Protein 6N0S (pdb70)

Foldseek 3Di:
DFPAALDAALEKEFEAAFAALDCLCPQFKDKDDVLAPNPVVRVVVNCVVPQKHKYWYAYDCNHDVPRHQWTWWIWMFGCVQVVDWDKDAPVVVLVVSLVSCVVSPDDPVSSVRRVVRVCVPPVGDRPDMMTMTGIDDIDTDPDIGHCVQCVVPDPVVVCPSHGMHHDHPVSVVSRVVPD

Organism: Staphylothermus marinus (strain ATCC 43588 / DSM 3639 / JCM 9404 / F1) (NCBI:txid399550)

Nearest PDB structures (foldseek):
  6n0s-assembly1_A  TM=1.006E+00  e=6.227E-39  Staphylothermus marinus F1
  6sjc-assembly1_A  TM=4.167E-01  e=1.603E+00  Thermus thermophilus
  8oi3-assembly2_B  TM=3.999E-01  e=1.102E+00  Bradyrhizobium
  8rqi-assembly1_A  TM=2.219E-01  e=7.578E-01  Bradyrhizobium
  4wsn-assembly2_N  TM=2.896E-01  e=4.929E+00  Homo sapiens

Structure (mmCIF, N/CA/C/O backbone):
data_6N0S
#
_entry.id   6N0S
#
_cell.length_a   62.406
_cell.length_b   62.406
_cell.length_c   118.633
_cell.angle_alpha   90.00
_cell.angle_beta   90.00
_cell.angle_gamma   90.00
#
_symmetry.space_group_name_H-M   'P 43 21 2'
#
loop_
_entity.id
_entity.type
_entity.pdbx_description
1 polymer 'ATPase associated with various cellular activities, AAA_5'
2 non-polymer 'SULFATE ION'
3 water water
#
loop_
_atom_site.group_PDB
_atom_site.id
_atom_site.type_symbol
_atom_site.label_atom_id
_atom_site.label_alt_id
_atom_site.label_comp_id
_atom_site.label_asym_id
_atom_site.label_entity_id
_atom_site.label_seq_id
_atom_site.pdbx_PDB_ins_code
_atom_site.Cartn_x
_atom_site.Cartn_y
_atom_site.Cartn_z
_atom_site.occupancy
_atom_site.B_iso_or_equiv
_atom_site.auth_seq_id
_atom_site.auth_comp_id
_atom_site.auth_asym_id
_atom_site.auth_atom_id
_atom_site.pdbx_PDB_model_num
ATOM 1 N N . GLY A 1 1 ? 30.246 54.138 21.812 1.00 76.02 1 GLY A N 1
ATOM 2 C CA . GLY A 1 1 ? 29.753 53.605 23.123 1.00 74.10 1 GLY A CA 1
ATOM 3 C C . GLY A 1 1 ? 30.640 52.493 23.668 1.00 72.78 1 GLY A C 1
ATOM 4 O O . GLY A 1 1 ? 31.870 52.536 23.493 1.00 63.52 1 GLY A O 1
ATOM 5 N N . PRO A 1 2 ? 30.031 51.482 24.340 1.00 74.00 2 PRO A N 1
ATOM 6 C CA . PRO A 1 2 ? 30.837 50.357 24.828 1.00 70.29 2 PRO A CA 1
ATOM 7 C C . PRO A 1 2 ? 31.098 49.409 23.662 1.00 67.51 2 PRO A C 1
ATOM 8 O O . PRO A 1 2 ? 30.963 49.807 22.498 1.00 76.64 2 PRO A O 1
ATOM 20 N N . ASN A 1 4 ? 31.364 45.371 24.262 1.00 51.80 4 ASN A N 1
ATOM 21 C CA . ASN A 1 4 ? 30.698 44.161 24.675 1.00 49.00 4 ASN A CA 1
ATOM 22 C C . ASN A 1 4 ? 29.338 44.533 25.219 1.00 40.82 4 ASN A C 1
ATOM 23 O O . ASN A 1 4 ? 28.976 45.709 25.318 1.00 42.26 4 ASN A O 1
ATOM 28 N N . LYS A 1 5 ? 28.583 43.530 25.604 1.00 34.72 5 LYS A N 1
ATOM 29 C CA . LYS A 1 5 ? 27.204 43.783 25.911 1.00 38.74 5 LYS A CA 1
ATOM 30 C C . LYS A 1 5 ? 27.090 44.357 27.314 1.00 35.84 5 LYS A C 1
ATOM 31 O O . LYS A 1 5 ? 27.891 44.047 28.212 1.00 32.35 5 LYS A O 1
ATOM 37 N N . ILE A 1 6 ? 26.132 45.268 27.459 1.00 30.71 6 ILE A N 1
ATOM 38 C CA . ILE A 1 6 ? 25.750 45.840 28.740 1.00 32.51 6 ILE A CA 1
ATOM 39 C C . ILE A 1 6 ? 24.282 45.537 28.958 1.00 32.59 6 ILE A C 1
ATOM 40 O O . ILE A 1 6 ? 23.488 45.562 28.010 1.00 37.40 6 ILE A O 1
ATOM 45 N N . LEU A 1 7 ? 23.928 45.231 30.196 1.00 33.18 7 LEU A N 1
ATOM 46 C CA . LEU A 1 7 ? 22.535 44.986 30.518 1.00 34.26 7 LEU A CA 1
ATOM 47 C C . LEU A 1 7 ? 21.713 46.247 30.299 1.00 34.35 7 LEU A C 1
ATOM 48 O O . LEU A 1 7 ? 20.580 46.186 29.809 1.00 34.67 7 LEU A O 1
ATOM 53 N N . GLY A 1 8 ? 22.276 47.398 30.632 1.00 37.32 8 GLY A N 1
ATOM 54 C CA . GLY A 1 8 ? 21.590 48.648 30.376 1.00 33.62 8 GLY A CA 1
ATOM 55 C C . GLY A 1 8 ? 22.541 49.800 30.595 1.00 34.50 8 GLY A C 1
ATOM 56 O O . GLY A 1 8 ? 23.734 49.617 30.872 1.00 31.27 8 GLY A O 1
ATOM 57 N N . PHE A 1 9 ? 21.967 50.989 30.482 1.00 31.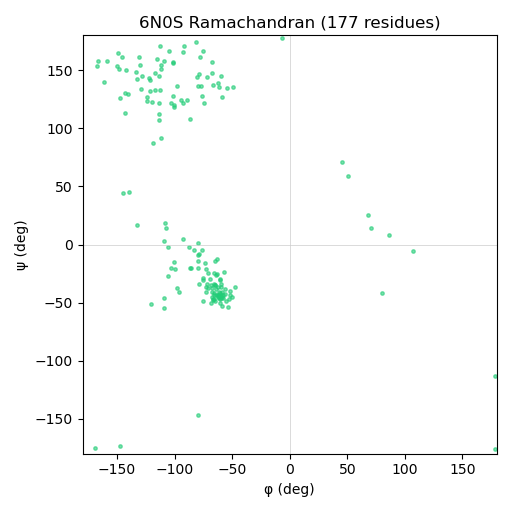31 9 PHE A N 1
ATOM 58 C CA . PHE A 1 9 ? 22.684 52.264 30.523 1.00 33.96 9 PHE A CA 1
ATOM 59 C C . PHE A 1 9 ? 21.761 53.222 31.271 1.00 37.52 9 PHE A C 1
ATOM 60 O O . PHE A 1 9 ? 20.650 53.480 30.811 1.00 35.12 9 PHE A O 1
ATOM 68 N N . SER A 1 10 ? 22.146 53.663 32.472 1.00 36.89 10 SER A N 1
ATOM 69 C CA . SER A 1 10 ? 21.194 54.425 33.270 1.00 33.19 10 SER A CA 1
ATOM 70 C C . SER A 1 10 ? 21.897 55.095 34.433 1.00 37.25 10 SER A C 1
ATOM 71 O O . SER A 1 10 ? 22.924 54.617 34.933 1.00 35.13 10 SER A O 1
ATOM 74 N N . LYS A 1 11 ? 21.304 56.198 34.880 1.00 36.98 11 LYS A N 1
ATOM 75 C CA . LYS A 1 11 ? 21.762 56.835 36.097 1.00 35.51 11 LYS A CA 1
ATOM 76 C C . LYS A 1 11 ? 21.219 56.126 37.333 1.00 31.88 11 LYS A C 1
ATOM 77 O O . LYS A 1 11 ? 21.711 56.375 38.428 1.00 38.18 11 LYS A O 1
ATOM 83 N N . TYR A 1 12 ? 20.221 55.257 37.175 1.00 30.92 12 TYR A N 1
ATOM 84 C CA . TYR A 1 12 ? 19.495 54.646 38.278 1.00 28.76 12 TYR A CA 1
ATOM 85 C C . TYR A 1 12 ? 19.580 53.140 38.126 1.00 36.42 12 TYR A C 1
ATOM 86 O O . TYR A 1 12 ? 19.217 52.613 37.069 1.00 30.55 12 TYR A O 1
ATOM 95 N N . TRP A 1 13 ? 20.101 52.459 39.171 1.00 32.76 13 TRP A N 1
ATOM 96 C CA . TRP A 1 13 ? 20.252 51.005 39.195 1.00 35.51 13 TRP A CA 1
ATOM 97 C C . TRP A 1 13 ? 19.673 50.476 40.493 1.00 31.85 13 TRP A C 1
ATOM 98 O O . TRP A 1 13 ? 19.578 51.206 41.494 1.00 33.80 13 TRP A O 1
ATOM 109 N N . VAL A 1 14 ? 19.255 49.206 40.460 1.00 30.14 14 VAL A N 1
ATOM 110 C CA . VAL A 1 14 ? 18.787 48.471 41.643 1.00 27.25 14 VAL A CA 1
ATOM 111 C C . VAL A 1 14 ? 19.773 47.359 41.965 1.00 29.64 14 VAL A C 1
ATOM 112 O O . VAL A 1 14 ? 20.194 46.620 41.079 1.00 32.53 14 VAL A O 1
ATOM 116 N N . GLU A 1 15 ? 20.138 47.250 43.222 1.00 30.72 15 GLU A N 1
ATOM 117 C CA . GLU A 1 15 ? 20.901 46.118 43.732 1.00 31.54 15 GLU A CA 1
ATOM 118 C C . GLU A 1 15 ? 19.910 45.103 44.296 1.00 29.75 15 GLU A C 1
ATOM 119 O O . GLU A 1 15 ? 19.128 45.429 45.204 1.00 32.15 15 GLU A O 1
ATOM 125 N N . ILE A 1 16 ? 19.977 43.869 43.797 1.00 31.16 16 ILE A N 1
ATOM 126 C CA . ILE A 1 16 ? 19.089 42.788 44.205 1.00 29.87 16 ILE A CA 1
ATOM 127 C C . ILE A 1 16 ? 19.813 41.868 45.202 1.00 29.93 16 ILE A C 1
ATOM 128 O O . ILE A 1 16 ? 20.869 41.307 44.892 1.00 31.39 16 ILE A O 1
ATOM 133 N N . ASN A 1 17 ? 19.263 41.746 46.403 1.00 34.05 17 ASN A N 1
ATOM 134 C CA . ASN A 1 17 ? 19.786 40.902 47.489 1.00 32.41 17 ASN A CA 1
ATOM 135 C C . ASN A 1 17 ? 18.779 39.761 47.679 1.00 31.63 17 ASN A C 1
ATOM 136 O O . ASN A 1 17 ? 17.776 39.905 48.377 1.00 36.44 17 ASN A O 1
ATOM 141 N N . ASN A 1 18 ? 19.010 38.656 46.973 1.00 39.93 18 ASN A N 1
ATOM 142 C CA . ASN A 1 18 ? 18.053 37.562 46.861 1.00 44.49 18 ASN A CA 1
ATOM 143 C C . ASN A 1 18 ? 18.409 36.327 47.675 1.00 43.53 18 ASN A C 1
ATOM 144 O O . ASN A 1 18 ? 17.674 35.341 47.622 1.00 43.60 18 ASN A O 1
ATOM 149 N N . TRP A 1 19 ? 19.533 36.319 48.366 1.00 41.61 19 TRP A N 1
ATOM 150 C CA . TRP A 1 19 ? 20.027 35.122 49.022 1.00 43.45 19 TRP A CA 1
ATOM 151 C C . TRP A 1 19 ? 19.883 35.286 50.525 1.00 40.92 19 TRP A C 1
ATOM 152 O O . TRP A 1 19 ? 19.793 36.405 51.037 1.00 41.42 19 TRP A O 1
ATOM 163 N N . ILE A 1 20 ? 19.845 34.157 51.245 1.00 41.13 20 ILE A N 1
ATOM 164 C CA . ILE A 1 20 ? 19.728 34.234 52.703 1.00 40.30 20 ILE A CA 1
ATOM 165 C C . ILE A 1 20 ? 20.947 34.963 53.231 1.00 43.27 20 ILE A C 1
ATOM 166 O O . ILE A 1 20 ? 22.074 34.708 52.795 1.00 48.80 20 ILE A O 1
ATOM 171 N N . LEU A 1 21 ? 20.728 35.886 54.151 1.00 42.44 21 LEU A N 1
ATOM 172 C CA . LEU A 1 21 ? 21.794 36.692 54.715 1.00 45.10 21 LEU A CA 1
ATOM 173 C C . LEU A 1 21 ? 21.654 36.725 56.226 1.00 41.47 21 LEU A C 1
ATOM 174 O O . LEU A 1 21 ? 20.543 36.667 56.738 1.00 38.21 21 LEU A O 1
ATOM 179 N N . PRO A 1 22 ? 22.763 36.824 56.962 1.00 41.99 22 PRO A N 1
ATOM 180 C CA . PRO A 1 22 ? 22.672 36.941 58.427 1.00 43.03 22 PRO A CA 1
ATOM 181 C C . PRO A 1 22 ? 22.324 38.338 58.900 1.00 44.02 22 PRO A C 1
ATOM 182 O O . PRO A 1 22 ? 22.076 38.530 60.094 1.00 44.27 22 PRO A O 1
ATOM 186 N N . THR A 1 23 ? 22.304 39.323 58.012 1.00 39.97 23 THR A N 1
ATOM 187 C CA . THR A 1 23 ? 22.074 40.710 58.391 1.00 38.51 23 THR A CA 1
ATOM 188 C C . THR A 1 23 ? 21.783 41.494 57.122 1.00 33.55 23 THR A C 1
ATOM 189 O O . THR A 1 23 ? 22.170 41.068 56.043 1.00 36.19 23 THR A O 1
ATOM 193 N N . LEU A 1 24 ? 21.108 42.637 57.272 1.00 35.37 24 LEU A N 1
ATOM 194 C CA . LEU A 1 24 ? 20.977 43.635 56.210 1.00 39.85 24 LEU A CA 1
ATOM 195 C C . LEU A 1 24 ? 21.780 44.892 56.494 1.00 44.59 24 LEU A C 1
ATOM 196 O O . LEU A 1 24 ? 21.711 45.851 55.715 1.00 38.00 24 LEU A O 1
ATOM 201 N N . ASP A 1 25 ? 22.535 44.912 57.597 1.00 36.99 25 ASP A N 1
ATOM 202 C CA . ASP A 1 25 ? 23.237 46.112 58.038 1.00 41.14 25 ASP A CA 1
ATOM 203 C C . ASP A 1 25 ? 24.334 46.530 57.063 1.00 40.79 25 ASP A C 1
ATOM 204 O O . ASP A 1 25 ? 24.717 47.704 57.030 1.00 42.28 25 ASP A O 1
ATOM 209 N N . HIS A 1 26 ? 24.863 45.604 56.281 1.00 36.10 26 HIS A N 1
ATOM 210 C CA . HIS A 1 26 ? 25.895 45.955 55.315 1.00 36.98 26 HIS A CA 1
ATOM 211 C C . HIS A 1 26 ? 25.335 46.585 54.039 1.00 34.44 26 HIS A C 1
ATOM 212 O O . HIS A 1 26 ? 26.116 47.037 53.191 1.00 34.87 26 HIS A O 1
ATOM 219 N N . ILE A 1 27 ? 24.027 46.570 53.862 1.00 33.63 27 ILE A N 1
ATOM 220 C CA . ILE A 1 27 ? 23.431 47.000 52.600 1.00 36.38 27 ILE A CA 1
ATOM 221 C C . ILE A 1 27 ? 23.478 48.512 52.545 1.00 39.68 27 ILE A C 1
ATOM 222 O O . ILE A 1 27 ? 23.076 49.188 53.498 1.00 38.76 27 ILE A O 1
ATOM 227 N N . GLY A 1 28 ? 24.019 49.044 51.450 1.00 36.48 28 GLY A N 1
ATOM 228 C CA . GLY A 1 28 ? 24.226 50.463 51.327 1.00 31.18 28 GLY A CA 1
ATOM 229 C C . GLY A 1 28 ? 25.668 50.885 51.441 1.00 34.57 28 GLY A C 1
ATOM 230 O O . GLY A 1 28 ? 25.969 52.056 51.185 1.00 37.81 28 GLY A O 1
ATOM 231 N N . LEU A 1 29 ? 26.577 49.964 51.757 1.00 32.46 29 LEU A N 1
ATOM 232 C CA . LEU A 1 29 ? 27.994 50.264 51.874 1.00 35.46 29 LEU A CA 1
ATOM 233 C C . LEU A 1 29 ? 28.812 49.923 50.641 1.00 37.46 29 LEU A C 1
ATOM 234 O O . LEU A 1 29 ? 29.791 50.624 50.335 1.00 37.58 29 LEU A O 1
ATOM 239 N N . THR A 1 30 ? 28.494 48.826 49.961 1.00 37.50 30 THR A N 1
ATOM 240 C CA . THR A 1 30 ? 29.247 48.449 48.774 1.00 33.47 30 THR A CA 1
ATOM 241 C C . THR A 1 30 ? 28.341 47.720 47.810 1.00 33.92 30 THR A C 1
ATOM 242 O O . THR A 1 30 ? 27.227 47.315 48.147 1.00 33.21 30 THR A O 1
ATOM 246 N N . LEU A 1 31 ? 28.848 47.621 46.582 1.00 32.31 31 LEU A N 1
ATOM 247 C CA . LEU A 1 31 ? 28.401 46.694 45.558 1.00 37.67 31 LEU A CA 1
ATOM 248 C C . LEU A 1 31 ? 29.594 45.846 45.186 1.00 33.52 31 LEU A C 1
ATOM 249 O O . LEU A 1 31 ? 30.669 46.381 44.912 1.00 34.33 31 LEU A O 1
ATOM 254 N N . TRP A 1 32 ? 29.405 44.540 45.141 1.00 30.89 32 TRP A N 1
ATOM 255 C CA . TRP A 1 32 ? 30.530 43.692 44.790 1.00 34.45 32 TRP A CA 1
ATOM 256 C C . TRP A 1 32 ? 29.989 42.365 44.301 1.00 32.42 32 TRP A C 1
ATOM 257 O O . TRP A 1 32 ? 28.858 41.988 44.608 1.00 33.22 32 TRP A O 1
ATOM 268 N N . GLY A 1 33 ? 30.805 41.672 43.531 1.00 33.10 33 GLY A N 1
ATOM 269 C CA . GLY A 1 33 ? 30.381 40.421 42.942 1.00 37.25 33 GLY A CA 1
ATOM 270 C C . GLY A 1 33 ? 31.483 39.860 42.071 1.00 36.17 33 GLY A C 1
ATOM 271 O O . GLY A 1 33 ? 32.501 40.507 41.814 1.00 34.05 33 GLY A O 1
ATOM 280 N N . ILE A 1 35 ? 32.961 38.848 38.637 1.00 34.58 35 ILE A N 1
ATOM 281 C CA . ILE A 1 35 ? 32.802 39.503 37.352 1.00 35.00 35 ILE A CA 1
ATOM 282 C C . ILE A 1 35 ? 32.161 38.547 36.349 1.00 43.99 35 ILE A C 1
ATOM 283 O O . ILE A 1 35 ? 31.126 38.863 35.757 1.00 40.25 35 ILE A O 1
ATOM 288 N N . LYS A 1 36 ? 32.710 37.332 36.207 1.00 41.57 36 LYS A N 1
ATOM 289 C CA . LYS A 1 36 ? 32.202 36.397 35.198 1.00 43.77 36 LYS A CA 1
ATOM 290 C C . LYS A 1 36 ? 30.771 35.954 35.472 1.00 37.71 36 LYS A C 1
ATOM 291 O O . LYS A 1 36 ? 30.112 35.433 34.567 1.00 41.55 36 LYS A O 1
ATOM 297 N N . LYS A 1 37 ? 30.254 36.185 36.668 1.00 39.16 37 LYS A N 1
ATOM 298 C CA . LYS A 1 37 ? 28.846 35.921 36.934 1.00 39.29 37 LYS A CA 1
ATOM 299 C C . LYS A 1 37 ? 27.926 37.090 36.578 1.00 37.83 37 LYS A C 1
ATOM 300 O O . LYS A 1 37 ? 26.717 36.882 36.458 1.00 40.13 37 LYS A O 1
ATOM 306 N N . HIS A 1 38 ? 28.439 38.311 36.466 1.00 34.71 38 HIS A N 1
ATOM 307 C CA . HIS A 1 38 ? 27.575 39.473 36.257 1.00 33.25 38 HIS A CA 1
ATOM 308 C C . HIS A 1 38 ? 28.222 40.411 35.257 1.00 32.51 38 HIS A C 1
ATOM 309 O O . HIS A 1 38 ? 28.309 41.627 35.451 1.00 35.50 38 HIS A O 1
ATOM 316 N N . ALA A 1 39 ? 28.728 39.834 34.166 1.00 38.15 39 ALA A N 1
ATOM 317 C CA . ALA A 1 39 ? 29.635 40.587 33.313 1.00 34.43 39 ALA A CA 1
ATOM 318 C C . ALA A 1 39 ? 28.934 41.774 32.673 1.00 31.98 39 ALA A C 1
ATOM 319 O O . ALA A 1 39 ? 29.463 42.887 32.672 1.00 35.77 39 ALA A O 1
ATOM 321 N N . SER A 1 40 ? 27.762 41.556 32.083 1.00 31.83 40 SER A N 1
ATOM 322 C CA . SER A 1 40 ? 27.089 42.676 31.423 1.00 34.56 40 SER A CA 1
ATOM 323 C C . SER A 1 40 ? 26.577 43.716 32.426 1.00 31.35 40 SER A C 1
ATOM 324 O O . SER A 1 40 ? 26.463 44.906 32.086 1.00 30.27 40 SER A O 1
ATOM 327 N N . GLU A 1 41 ? 26.233 43.285 33.641 1.00 33.97 41 GLU A N 1
ATOM 328 C CA . GLU A 1 41 ? 25.811 44.215 34.701 1.00 34.81 41 GLU A CA 1
ATOM 329 C C . GLU A 1 41 ? 26.969 45.083 35.158 1.00 36.66 41 GLU A C 1
ATOM 330 O O . GLU A 1 41 ? 26.867 46.317 35.204 1.00 35.06 41 GLU A O 1
ATOM 336 N N . TYR A 1 42 ? 2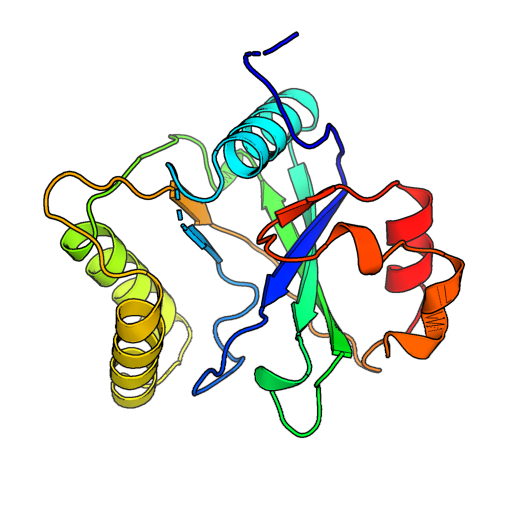8.092 44.454 35.473 1.00 36.64 42 TYR A N 1
ATOM 337 C CA . TYR A 1 42 ? 29.304 45.203 35.758 1.00 32.87 42 TYR A CA 1
ATOM 338 C C . TYR A 1 42 ? 29.665 46.139 34.614 1.00 34.85 42 TYR A C 1
ATOM 339 O O . TYR A 1 42 ? 29.978 47.316 34.832 1.00 35.17 42 TYR A O 1
ATOM 348 N N . ARG A 1 43 ? 29.674 45.628 33.377 1.00 37.54 43 ARG A N 1
ATOM 349 C CA . ARG A 1 43 ? 30.054 46.489 32.267 1.00 34.35 43 ARG A CA 1
ATOM 350 C C . ARG A 1 43 ? 29.074 47.654 32.139 1.00 30.21 43 ARG A C 1
ATOM 351 O O . ARG A 1 43 ? 29.486 48.810 31.980 1.00 33.02 43 ARG A O 1
ATOM 359 N N . GLY A 1 44 ? 27.774 47.379 32.257 1.00 30.11 44 GLY A N 1
ATOM 360 C CA . GLY A 1 44 ? 26.781 48.446 32.178 1.00 30.52 44 GLY A CA 1
ATOM 361 C C . GLY A 1 44 ? 26.916 49.493 33.269 1.00 32.09 44 GLY A C 1
ATOM 362 O O . GLY A 1 44 ? 26.813 50.700 33.014 1.00 34.02 44 GLY A O 1
ATOM 363 N N . ILE A 1 45 ? 27.101 49.063 34.517 1.00 31.84 45 ILE A N 1
ATOM 364 C CA . ILE A 1 45 ? 27.140 50.073 35.561 1.00 30.22 45 ILE A CA 1
ATOM 365 C C . ILE A 1 45 ? 28.446 50.868 35.488 1.00 33.20 45 ILE A C 1
ATOM 366 O O . ILE A 1 45 ? 28.459 52.085 35.715 1.00 35.22 45 ILE A O 1
ATOM 371 N N . ARG A 1 46 ? 29.559 50.213 35.150 1.00 35.59 46 ARG A N 1
ATOM 372 C CA . ARG A 1 46 ? 30.815 50.938 34.968 1.00 36.64 46 ARG A CA 1
ATOM 373 C C . ARG A 1 46 ? 30.684 52.003 33.881 1.00 43.15 46 ARG A C 1
ATOM 374 O O . ARG A 1 46 ? 31.118 53.147 34.059 1.00 41.74 46 ARG A O 1
ATOM 382 N N . TYR A 1 47 ? 30.070 51.651 32.750 1.00 39.48 47 TYR A N 1
ATOM 383 C CA . TYR A 1 47 ? 29.897 52.608 31.664 1.00 40.42 47 TYR A CA 1
ATOM 384 C C . TYR A 1 47 ? 28.908 53.705 32.052 1.00 47.36 47 TYR A C 1
ATOM 385 O O . TYR A 1 47 ? 29.085 54.874 31.671 1.00 42.70 47 TYR A O 1
ATOM 394 N N . SER A 1 48 ? 27.882 53.356 32.832 1.00 39.55 48 SER A N 1
ATOM 395 C CA . SER A 1 48 ? 26.946 54.360 33.317 1.00 37.29 48 SER A CA 1
ATOM 396 C C . SER A 1 48 ? 27.647 55.359 34.230 1.00 42.56 48 SER A C 1
ATOM 397 O O . SER A 1 48 ? 27.387 56.567 34.169 1.00 38.94 48 SER A O 1
ATOM 400 N N . LEU A 1 49 ? 28.497 54.865 35.125 1.00 41.81 49 LEU A N 1
ATOM 401 C CA . LEU A 1 49 ? 29.205 55.757 36.032 1.00 46.60 49 LEU A CA 1
ATOM 402 C C . LEU A 1 49 ? 30.074 56.727 35.256 1.00 52.74 49 LEU A C 1
ATOM 403 O O . LEU A 1 49 ? 30.147 57.917 35.594 1.00 47.84 49 LEU A O 1
ATOM 408 N N . GLU A 1 50 ? 30.750 56.222 34.216 1.00 48.54 50 GLU A N 1
ATOM 409 C CA . GLU A 1 50 ? 31.633 57.052 33.403 1.00 54.29 50 GLU A CA 1
ATOM 410 C C . GLU A 1 50 ? 30.859 58.183 32.746 1.00 49.01 50 GLU A C 1
ATOM 411 O O . GLU A 1 50 ? 31.303 59.334 32.746 1.00 53.04 50 GLU A O 1
ATOM 417 N N . LYS A 1 51 ? 29.686 57.884 32.199 1.00 49.77 51 LYS A N 1
ATOM 418 C CA . LYS A 1 51 ? 28.913 58.919 31.536 1.00 41.67 51 LYS A CA 1
ATOM 419 C C . LYS A 1 51 ? 28.152 59.817 32.518 1.00 54.56 51 LYS A C 1
ATOM 420 O O . LYS A 1 51 ? 28.007 61.010 32.251 1.00 47.09 51 LYS A O 1
ATOM 426 N N . PHE A 1 52 ? 27.672 59.306 33.655 1.00 48.62 52 PHE A N 1
ATOM 427 C CA . PHE A 1 52 ? 26.838 60.134 34.521 1.00 44.80 52 PHE A CA 1
ATOM 428 C C . PHE A 1 52 ? 27.567 60.724 35.723 1.00 45.42 52 PHE A C 1
ATOM 429 O O . PHE A 1 52 ? 27.029 61.636 36.355 1.00 46.81 52 PHE A O 1
ATOM 437 N N . GLY A 1 53 ? 28.752 60.226 36.070 1.00 48.28 53 GLY A N 1
ATOM 438 C CA . GLY A 1 53 ? 29.516 60.765 37.181 1.00 44.83 53 GLY A CA 1
ATOM 439 C C . GLY A 1 53 ? 29.062 60.281 38.547 1.00 44.70 53 GLY A C 1
ATOM 440 O O . GLY A 1 53 ? 29.882 59.974 39.422 1.00 46.34 53 GLY A O 1
ATOM 441 N N . GLU A 1 54 ? 27.750 60.220 38.746 1.00 44.46 54 GLU A N 1
ATOM 442 C CA . GLU A 1 54 ? 27.174 59.765 40.003 1.00 44.97 54 GLU A CA 1
ATOM 443 C C . GLU A 1 54 ? 25.909 58.970 39.700 1.00 45.28 54 GLU A C 1
ATOM 444 O O . GLU A 1 54 ? 25.077 59.408 38.904 1.00 43.94 54 GLU A O 1
ATOM 450 N N . LEU A 1 55 ? 25.775 57.785 40.277 1.00 39.31 55 LEU A N 1
ATOM 451 C CA . LEU A 1 55 ? 24.578 56.977 40.086 1.00 36.73 55 LEU A CA 1
ATOM 452 C C . LEU A 1 55 ? 23.789 56.891 41.385 1.00 39.53 55 LEU A C 1
ATOM 453 O O . LEU A 1 55 ? 24.354 56.975 42.483 1.00 39.69 55 LEU A O 1
ATOM 458 N N . LYS A 1 56 ? 22.473 56.745 41.255 1.00 34.21 56 LYS A N 1
ATOM 459 C CA . LYS A 1 56 ? 21.607 56.481 42.397 1.00 33.57 56 LYS A CA 1
ATOM 460 C C . LYS A 1 56 ? 21.250 54.989 42.448 1.00 35.71 56 LYS A C 1
ATOM 461 O O . LYS A 1 56 ? 20.765 54.424 41.456 1.00 32.04 56 LYS A O 1
ATOM 467 N N . ILE A 1 57 ? 21.472 54.359 43.600 1.00 33.70 57 ILE A N 1
ATOM 468 C CA . ILE A 1 57 ? 21.263 52.927 43.782 1.00 31.29 57 ILE A CA 1
ATOM 469 C C . ILE A 1 57 ? 20.118 52.721 44.752 1.00 32.03 57 ILE A C 1
ATOM 470 O O . ILE A 1 57 ? 20.162 53.193 45.899 1.00 32.42 57 ILE A O 1
ATOM 475 N N . ILE A 1 58 ? 19.098 52.035 44.313 1.00 28.38 58 ILE A N 1
ATOM 476 C CA . ILE A 1 58 ? 18.048 51.568 45.209 1.00 31.51 58 ILE A CA 1
ATOM 477 C C . ILE A 1 58 ? 18.324 50.117 45.578 1.00 31.79 58 ILE A C 1
ATOM 478 O O . ILE A 1 58 ? 18.669 49.297 44.722 1.00 31.46 58 ILE A O 1
ATOM 483 N N . HIS A 1 59 ? 18.159 49.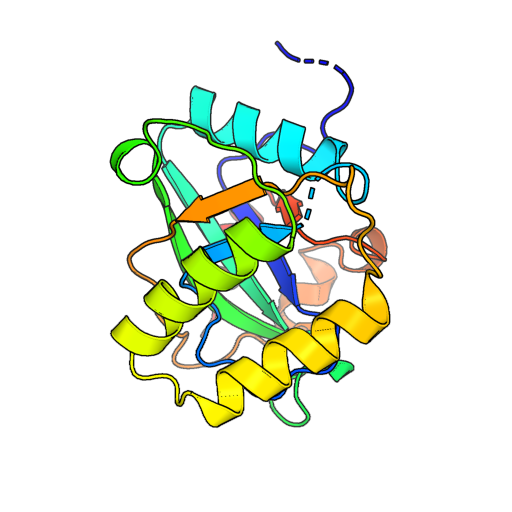793 46.855 1.00 28.09 59 HIS A N 1
ATOM 484 C CA . HIS A 1 59 ? 18.508 48.484 47.408 1.00 30.00 59 HIS A CA 1
ATOM 485 C C . HIS A 1 59 ? 17.240 47.663 47.622 1.00 29.42 59 HIS A C 1
ATOM 486 O O . HIS A 1 59 ? 16.321 48.086 48.341 1.00 35.25 59 HIS A O 1
ATOM 493 N N . TYR A 1 60 ? 17.191 46.506 46.979 1.00 33.53 60 TYR A N 1
ATOM 494 C CA . TYR A 1 60 ? 16.044 45.608 47.011 1.00 29.86 60 TYR A CA 1
ATOM 495 C C . TYR A 1 60 ? 16.421 44.314 47.725 1.00 34.11 60 TYR A C 1
ATOM 496 O O . TYR A 1 60 ? 17.534 43.795 47.559 1.00 31.57 60 TYR A O 1
ATOM 505 N N . ILE A 1 61 ? 15.455 43.761 48.447 1.00 30.85 61 ILE A N 1
ATOM 506 C CA . ILE A 1 61 ? 15.622 42.568 49.249 1.00 37.97 61 ILE A CA 1
ATOM 507 C C . ILE A 1 61 ? 14.648 41.533 48.714 1.00 30.20 61 ILE A C 1
ATOM 508 O O . ILE A 1 61 ? 13.443 41.788 48.676 1.00 37.75 61 ILE A O 1
ATOM 513 N N . GLY A 1 62 ? 15.156 40.372 48.299 1.00 36.73 62 GLY A N 1
ATOM 514 C CA . GLY A 1 62 ? 14.278 39.278 47.906 1.00 44.09 62 GLY A CA 1
ATOM 515 C C . GLY A 1 62 ? 13.633 38.589 49.116 1.00 46.33 62 GLY A C 1
ATOM 516 O O . GLY A 1 62 ? 14.041 38.755 50.261 1.00 44.50 62 GLY A O 1
ATOM 517 N N . SER A 1 63 ? 12.609 37.772 48.845 1.00 49.37 63 SER A N 1
ATOM 518 C CA . SER A 1 63 ? 11.856 37.141 49.933 1.00 51.32 63 SER A CA 1
ATOM 519 C C . SER A 1 63 ? 12.742 36.259 50.808 1.00 54.77 63 SER A C 1
ATOM 520 O O . SER A 1 63 ? 12.553 36.198 52.028 1.00 57.28 63 SER A O 1
ATOM 523 N N . ARG A 1 64 ? 13.718 35.570 50.213 1.00 49.07 64 ARG A N 1
ATOM 524 C CA . ARG A 1 64 ? 14.591 34.730 51.021 1.00 48.90 64 ARG A CA 1
ATOM 525 C C . ARG A 1 64 ? 15.580 35.535 51.849 1.00 49.84 64 ARG A C 1
A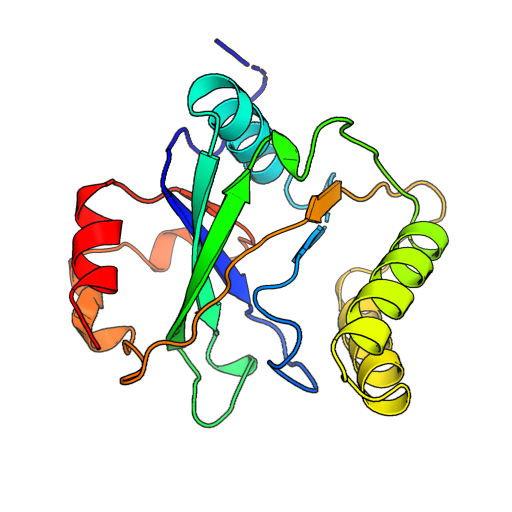TOM 526 O O . ARG A 1 64 ? 16.190 34.977 52.761 1.00 49.71 64 ARG A O 1
ATOM 534 N N . ALA A 1 65 ? 15.789 36.818 51.543 1.00 45.61 65 ALA A N 1
ATOM 535 C CA . ALA A 1 65 ? 16.849 37.556 52.217 1.00 47.25 65 ALA A CA 1
ATOM 536 C C . ALA A 1 65 ? 16.446 38.021 53.610 1.00 53.66 65 ALA A C 1
ATOM 537 O O . ALA A 1 65 ? 17.323 38.318 54.433 1.00 57.49 65 ALA A O 1
ATOM 539 N N . SER A 1 66 ? 15.147 38.085 53.881 1.00 51.59 66 SER A N 1
ATOM 540 C CA . SER A 1 66 ? 14.608 38.570 55.138 1.00 61.62 66 SER A CA 1
ATOM 541 C C . SER A 1 66 ? 13.181 38.069 55.258 1.00 64.16 66 SER A C 1
ATOM 542 O O . SER A 1 66 ? 12.431 38.067 54.279 1.00 66.02 66 SER A O 1
ATOM 545 N N . HIS A 1 67 ? 12.812 37.669 56.470 1.00 77.95 67 HIS A N 1
ATOM 546 C CA . HIS A 1 67 ? 11.452 37.190 56.721 1.00 83.57 67 HIS A CA 1
ATOM 547 C C . HIS A 1 67 ? 10.438 38.328 56.783 1.00 81.38 67 HIS A C 1
ATOM 548 O O . HIS A 1 67 ? 9.273 38.135 56.411 1.00 82.37 67 HIS A O 1
ATOM 555 N N . ASP A 1 68 ? 10.858 39.512 57.232 1.00 77.44 68 ASP A N 1
ATOM 556 C CA . ASP A 1 68 ? 9.953 40.643 57.416 1.00 79.79 68 ASP A CA 1
ATOM 557 C C . ASP A 1 68 ? 10.099 41.717 56.350 1.00 70.65 68 ASP A C 1
ATOM 558 O O . ASP A 1 68 ? 9.139 42.445 56.086 1.00 61.01 68 ASP A O 1
ATOM 563 N N . LEU A 1 69 ? 11.274 41.842 55.742 1.00 61.92 69 LEU A N 1
ATOM 564 C CA . LEU A 1 69 ? 11.495 42.818 54.687 1.00 60.64 69 LEU A CA 1
ATOM 565 C C . LEU A 1 69 ? 11.637 42.164 53.314 1.00 66.11 69 LEU A C 1
ATOM 566 O O . LEU A 1 69 ? 12.128 42.794 52.367 1.00 59.89 69 LEU A O 1
ATOM 571 N N . GLY A 1 70 ? 11.187 40.917 53.177 1.00 64.89 70 GLY A N 1
ATOM 572 C CA . GLY A 1 70 ? 11.231 40.272 51.877 1.00 58.35 70 GLY A CA 1
ATOM 573 C C . GLY A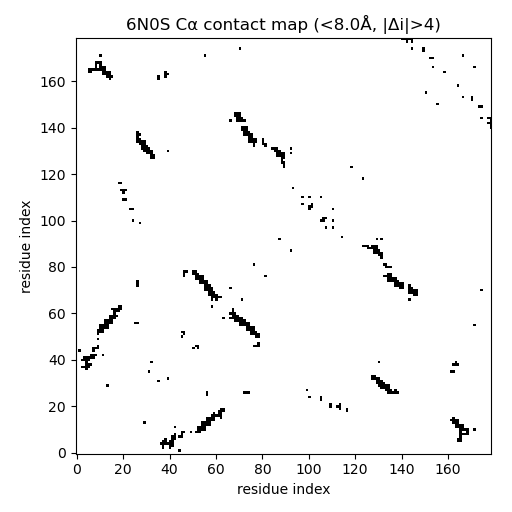 1 70 ? 10.429 41.036 50.835 1.00 46.20 70 GLY A C 1
ATOM 574 O O . GLY A 1 70 ? 9.380 41.611 51.122 1.00 56.88 70 GLY A O 1
ATOM 575 N N . LYS A 1 71 ? 10.925 41.029 49.603 1.00 52.58 71 LYS A N 1
ATOM 576 C CA . LYS A 1 71 ? 10.280 41.715 48.485 1.00 46.01 71 LYS A CA 1
ATOM 577 C C . LYS A 1 71 ? 9.952 43.165 48.837 1.00 34.90 71 LYS A C 1
ATOM 578 O O . LYS A 1 71 ? 8.804 43.602 48.781 1.00 36.72 71 LYS A O 1
ATOM 584 N N . THR A 1 72 ? 10.993 43.923 49.191 1.00 32.84 72 THR A N 1
ATOM 585 C CA . THR A 1 72 ? 10.808 45.341 49.480 1.00 36.32 72 THR A CA 1
ATOM 586 C C . THR A 1 72 ? 12.062 46.097 49.082 1.00 38.54 72 THR A C 1
ATOM 587 O O . THR A 1 72 ? 13.172 45.553 49.078 1.00 33.78 72 THR A O 1
ATOM 591 N N . PHE A 1 73 ? 11.864 47.358 48.722 1.00 35.71 73 PHE A N 1
ATOM 592 C CA . PHE A 1 73 ? 12.963 48.281 48.519 1.00 35.55 73 PHE A CA 1
ATOM 593 C C . PHE A 1 73 ? 13.177 48.988 49.848 1.00 34.36 73 PHE A C 1
ATOM 594 O O . PHE A 1 73 ? 12.254 49.623 50.361 1.00 33.94 73 PHE A O 1
ATOM 602 N N . ILE A 1 74 ? 14.378 48.890 50.402 1.00 31.82 74 ILE A N 1
ATOM 603 C CA . ILE A 1 74 ? 14.588 49.356 51.767 1.00 38.84 74 ILE A CA 1
ATOM 604 C C . ILE A 1 74 ? 15.295 50.708 51.865 1.00 38.01 74 ILE A C 1
ATOM 605 O O . ILE A 1 74 ? 15.209 51.362 52.910 1.00 40.71 74 ILE A O 1
ATOM 610 N N . GLY A 1 75 ? 16.001 51.135 50.831 1.00 36.23 75 GLY A N 1
ATOM 611 C CA . GLY A 1 75 ? 16.707 52.401 50.917 1.00 31.51 75 GLY A CA 1
ATOM 612 C C . GLY A 1 75 ? 17.468 52.665 49.644 1.00 31.74 75 GLY A C 1
ATOM 613 O O . GLY A 1 75 ? 17.397 51.883 48.684 1.00 31.55 75 GLY A O 1
ATOM 614 N N . GLU A 1 76 ? 18.224 53.761 49.651 1.00 32.83 76 GLU A N 1
ATOM 615 C CA . GLU A 1 76 ? 19.009 54.099 48.477 1.00 37.16 76 GLU A CA 1
ATOM 616 C C . GLU A 1 76 ? 20.312 54.757 48.879 1.00 34.29 76 GLU A C 1
ATOM 617 O O . GLU A 1 76 ? 20.475 55.215 50.005 1.00 35.10 76 GLU A O 1
ATOM 623 N N . SER A 1 77 ? 21.257 54.760 47.946 1.00 31.03 77 SER A N 1
ATOM 624 C CA . SER A 1 77 ? 22.583 55.307 48.170 1.00 36.63 77 SER A CA 1
ATOM 625 C C . SER A 1 77 ? 23.097 55.891 46.866 1.00 36.26 77 SER A C 1
ATOM 626 O O . SER A 1 77 ? 22.403 55.888 45.846 1.00 36.75 77 SER A O 1
ATOM 629 N N . VAL A 1 78 ? 24.357 56.311 46.882 1.00 34.58 78 VAL A N 1
ATOM 630 C CA . VAL A 1 78 ? 24.977 57.025 45.774 1.00 41.43 78 VAL A CA 1
ATOM 631 C C . VAL A 1 78 ? 26.293 56.334 45.439 1.00 38.91 78 VAL A C 1
ATOM 632 O O . VAL A 1 78 ? 27.072 55.989 46.334 1.00 39.15 78 VAL A O 1
ATOM 636 N N . LEU A 1 79 ? 26.522 56.108 44.155 1.00 36.56 79 LEU A N 1
ATOM 637 C CA . LEU A 1 79 ? 27.763 55.538 43.646 1.00 37.84 79 LEU A CA 1
ATOM 638 C C . LEU A 1 79 ? 28.464 56.615 42.818 1.00 42.17 79 LEU A C 1
ATOM 639 O O . LEU A 1 79 ? 28.037 56.913 41.698 1.00 41.10 79 LEU A O 1
ATOM 644 N N . SER A 1 80 ? 29.544 57.177 43.356 1.00 43.28 80 SER A N 1
ATOM 645 C CA . SER A 1 80 ? 30.178 58.367 42.797 1.00 45.09 80 SER A CA 1
ATOM 646 C C . SER A 1 80 ? 31.591 58.056 42.337 1.00 43.56 80 SER A C 1
ATOM 647 O O . SER A 1 80 ? 32.280 57.222 42.922 1.00 43.67 80 SER A O 1
ATOM 650 N N . LYS A 1 81 ? 32.019 58.747 41.275 1.00 44.24 81 LYS A N 1
ATOM 651 C CA . LYS A 1 81 ? 33.363 58.549 40.755 1.00 48.95 81 LYS A CA 1
ATOM 652 C C . LYS A 1 81 ? 34.411 58.990 41.760 1.00 49.43 81 LYS A C 1
ATOM 653 O O . LYS A 1 81 ? 35.472 58.362 41.869 1.00 49.52 81 LYS A O 1
ATOM 659 N N . GLU A 1 82 ? 34.110 60.049 42.517 1.00 46.88 82 GLU A N 1
ATOM 660 C CA . GLU A 1 82 ? 35.000 60.525 43.568 1.00 51.69 82 GLU A CA 1
ATOM 661 C C . GLU A 1 82 ? 35.270 59.446 44.618 1.00 57.63 82 GLU A C 1
ATOM 662 O O . GLU A 1 82 ? 36.404 59.300 45.091 1.00 58.48 82 GLU A O 1
ATOM 668 N N . ASN A 1 83 ? 34.252 58.679 45.005 1.00 51.04 83 ASN A N 1
ATOM 669 C CA . ASN A 1 83 ? 34.502 57.565 45.909 1.00 47.72 83 ASN A CA 1
ATOM 670 C C . ASN A 1 83 ? 35.063 56.340 45.192 1.00 45.02 83 ASN A C 1
ATOM 671 O O . ASN A 1 83 ? 35.326 55.317 45.840 1.00 46.88 83 ASN A O 1
ATOM 676 N N . ASN A 1 84 ? 35.281 56.416 43.884 1.00 49.20 84 ASN A N 1
ATOM 677 C CA . ASN A 1 84 ? 35.627 55.240 43.095 1.00 51.81 84 ASN A CA 1
ATOM 678 C C . ASN A 1 84 ? 36.605 55.618 41.989 1.00 53.74 84 ASN A C 1
ATOM 679 O O . ASN A 1 84 ? 36.474 55.172 40.845 1.00 50.25 84 ASN A O 1
ATOM 684 N N . LYS A 1 85 ? 37.613 56.426 42.329 1.00 57.29 85 LYS A N 1
ATOM 685 C CA . LYS A 1 85 ? 38.514 56.971 41.312 1.00 66.17 85 LYS A CA 1
ATOM 686 C C . LYS A 1 85 ? 39.215 55.862 40.538 1.00 65.21 85 LYS A C 1
ATOM 687 O O . LYS A 1 85 ? 39.184 55.844 39.304 1.00 64.09 85 LYS A O 1
ATOM 693 N N . ILE A 1 86 ? 39.861 54.933 41.241 1.00 65.88 86 ILE A N 1
ATOM 694 C CA . ILE A 1 86 ? 40.566 53.823 40.608 1.00 68.29 86 ILE A CA 1
ATOM 695 C C . ILE A 1 86 ? 39.687 52.578 40.682 1.00 72.45 86 ILE A C 1
ATOM 696 O O . ILE A 1 86 ? 39.356 52.100 41.778 1.00 69.49 86 ILE A O 1
ATOM 701 N N . VAL A 1 87 ? 39.304 52.051 39.518 1.00 76.86 87 VAL A N 1
ATOM 702 C CA . VAL A 1 87 ? 38.634 50.756 39.470 1.00 75.15 87 VAL A CA 1
ATOM 703 C C . VAL A 1 87 ? 39.701 49.704 39.721 1.00 69.69 87 VAL A C 1
ATOM 704 O O . VAL A 1 87 ? 40.727 49.668 39.034 1.00 74.24 87 VAL A O 1
ATOM 708 N N . LYS A 1 88 ? 39.496 48.906 40.756 1.00 69.69 88 LYS A N 1
ATOM 709 C CA . LYS A 1 88 ? 40.392 47.822 41.113 1.00 63.82 88 LYS A CA 1
ATOM 710 C C . LYS A 1 88 ? 39.587 46.530 41.122 1.00 56.18 88 LYS A C 1
ATOM 711 O O . LYS A 1 88 ? 38.401 46.531 41.478 1.00 56.00 88 LYS A O 1
ATOM 717 N N . GLU A 1 89 ? 40.220 45.445 40.689 1.00 48.34 89 GLU A N 1
ATOM 718 C CA . GLU A 1 89 ? 39.624 44.120 40.736 1.00 50.57 89 GLU A CA 1
ATOM 719 C C . GLU A 1 89 ? 40.425 43.230 41.689 1.00 53.02 89 GLU A C 1
ATOM 720 O O . GLU A 1 89 ? 41.571 43.534 42.043 1.00 51.34 89 GLU A O 1
ATOM 726 N N . TYR A 1 90 ? 39.793 42.150 42.157 1.00 50.63 90 TYR A N 1
ATOM 727 C CA . TYR A 1 90 ? 40.241 41.461 43.366 1.00 42.36 90 TYR A CA 1
ATOM 728 C C . TYR A 1 90 ? 40.082 39.957 43.240 1.00 41.09 90 TYR A C 1
ATOM 729 O O . TYR A 1 90 ? 39.166 39.462 42.574 1.00 40.92 90 TYR A O 1
ATOM 738 N N . SER A 1 91 ? 40.957 39.225 43.923 1.00 40.96 91 SER A N 1
ATOM 739 C CA . SER A 1 91 ? 40.637 37.831 44.181 1.00 38.98 91 SER A CA 1
ATOM 740 C C . SER A 1 91 ? 39.695 37.742 45.383 1.00 33.68 91 SER A C 1
ATOM 741 O O . SER A 1 91 ? 39.380 38.732 46.027 1.00 38.60 91 SER A O 1
ATOM 744 N N . TRP A 1 92 ? 39.223 36.530 45.653 1.00 38.47 92 TRP A N 1
ATOM 745 C CA . TRP A 1 92 ? 38.283 36.311 46.752 1.00 36.58 92 TRP A CA 1
ATOM 746 C C . TRP A 1 92 ? 38.927 36.587 48.101 1.00 41.02 92 TRP A C 1
ATOM 747 O O . TRP A 1 92 ? 38.332 37.321 48.914 1.00 37.03 92 TRP A O 1
ATOM 758 N N . PRO A 1 93 ? 40.123 36.096 48.402 1.00 44.88 93 PRO A N 1
ATOM 759 C CA . PRO A 1 93 ? 40.708 36.436 49.705 1.00 41.59 93 PRO A CA 1
ATOM 760 C C . PRO A 1 93 ? 40.941 37.923 49.849 1.00 39.83 93 PRO A C 1
ATOM 761 O O . PRO A 1 93 ? 40.716 38.479 50.925 1.00 35.27 93 PRO A O 1
ATOM 765 N N . GLU A 1 94 ? 41.333 38.598 48.771 1.00 37.16 94 GLU A N 1
ATOM 766 C CA . GLU A 1 94 ? 41.607 40.031 48.836 1.00 36.48 94 GLU A CA 1
ATOM 767 C C . GLU A 1 94 ? 40.334 40.820 49.118 1.00 38.70 94 GLU A C 1
ATOM 768 O O . GLU A 1 94 ? 40.327 41.738 49.939 1.00 40.69 94 GLU A O 1
ATOM 774 N N . ILE A 1 95 ? 39.251 40.528 48.391 1.00 43.22 95 ILE A N 1
ATOM 775 C CA . ILE A 1 95 ? 38.070 41.365 48.582 1.00 38.88 95 ILE A CA 1
ATOM 776 C C . ILE A 1 95 ? 37.417 41.071 49.931 1.00 34.03 95 ILE A C 1
ATOM 777 O O . ILE A 1 95 ? 36.862 41.972 50.553 1.00 37.79 95 ILE A O 1
ATOM 782 N N . LYS A 1 96 ? 37.455 39.817 50.393 1.00 38.64 96 LYS A N 1
ATOM 783 C CA . LYS A 1 96 ? 37.019 39.478 51.767 1.00 38.02 96 LYS A CA 1
ATOM 784 C C . LYS A 1 96 ? 37.657 40.375 52.813 1.00 40.62 96 LYS A C 1
ATOM 785 O O . LYS A 1 96 ? 37.018 40.784 53.789 1.00 37.08 96 LYS A O 1
ATOM 791 N N . LYS A 1 97 ? 38.960 40.592 52.676 1.00 43.12 97 LYS A N 1
ATOM 792 C CA . LYS A 1 97 ? 39.692 41.371 53.652 1.00 40.10 97 LYS A CA 1
ATOM 793 C C . LYS A 1 97 ? 39.319 42.843 53.553 1.00 41.52 97 LYS A C 1
ATOM 794 O O . LYS A 1 97 ? 39.197 43.532 54.566 1.00 38.71 97 LYS A O 1
ATOM 800 N N . VAL A 1 98 ? 39.100 43.345 52.341 1.00 42.14 98 VAL A N 1
ATOM 801 C CA . VAL A 1 98 ? 38.673 44.736 52.178 1.00 36.51 98 VAL A CA 1
ATOM 802 C C . VAL A 1 98 ? 37.269 44.937 52.730 1.00 38.46 98 VAL A C 1
ATOM 803 O O . VAL A 1 98 ? 36.980 45.934 53.406 1.00 37.91 98 VAL A O 1
ATOM 807 N N . LEU A 1 99 ? 36.354 44.020 52.403 1.00 35.86 99 LEU A N 1
ATOM 808 C CA . LEU A 1 99 ? 34.981 44.139 52.906 1.00 34.18 99 LEU A CA 1
ATOM 809 C C . LEU A 1 99 ? 34.921 43.990 54.420 1.00 34.89 99 LEU A C 1
ATOM 810 O O . LEU A 1 99 ? 34.156 44.702 55.088 1.00 35.56 99 LEU A O 1
ATOM 815 N N . ARG A 1 100 ? 35.680 43.048 54.983 1.00 39.13 100 ARG A N 1
ATOM 816 C CA . ARG A 1 100 ? 35.648 42.886 56.449 1.00 34.77 100 ARG A CA 1
ATOM 817 C C . ARG A 1 100 ? 36.043 44.184 57.147 1.00 34.29 100 ARG A C 1
ATOM 818 O O . ARG A 1 100 ? 35.413 44.597 58.135 1.00 42.33 100 ARG A O 1
ATOM 826 N N . LYS A 1 101 ? 37.089 44.849 56.650 1.00 42.05 101 LYS A N 1
ATOM 827 C CA . LYS A 1 101 ? 37.472 46.136 57.216 1.00 40.85 101 LYS A CA 1
ATOM 828 C C . LYS A 1 101 ? 36.353 47.153 57.072 1.00 42.33 101 LYS A C 1
ATOM 829 O O . LYS A 1 101 ? 36.016 47.861 58.028 1.00 43.44 101 LYS A O 1
ATOM 835 N N . ILE A 1 102 ? 35.749 47.247 55.889 1.00 47.44 102 ILE A N 1
ATOM 836 C CA . ILE A 1 102 ? 34.672 48.219 55.721 1.00 43.02 102 ILE A CA 1
ATOM 837 C C . ILE A 1 102 ? 33.517 47.905 56.665 1.00 39.72 102 ILE A C 1
ATOM 838 O O . ILE A 1 102 ? 32.939 48.807 57.287 1.00 41.63 102 ILE A O 1
ATOM 843 N N . PHE A 1 103 ? 33.130 46.630 56.768 1.00 37.13 103 PHE A N 1
ATOM 844 C CA . PHE A 1 103 ? 31.974 46.311 57.595 1.00 41.44 103 PHE A CA 1
ATOM 845 C C . PHE A 1 103 ? 32.281 46.562 59.086 1.00 38.56 103 PHE A C 1
ATOM 846 O O . PHE A 1 103 ? 31.437 47.100 59.817 1.00 36.04 103 PHE A O 1
ATOM 854 N N . LEU A 1 104 ? 33.490 46.205 59.552 1.00 43.46 104 LEU A N 1
ATOM 855 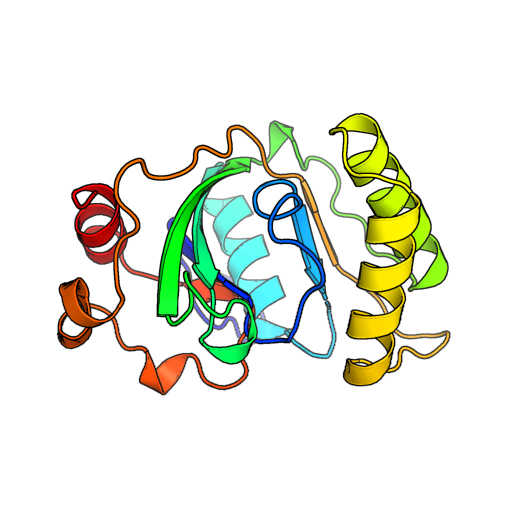C CA . LEU A 1 104 ? 33.854 46.467 60.961 1.00 43.10 104 LEU A CA 1
ATOM 856 C C . LEU A 1 104 ? 33.863 47.959 61.254 1.00 40.89 104 LEU A C 1
ATOM 857 O O . LEU A 1 104 ? 33.312 48.399 62.266 1.00 43.80 104 LEU A O 1
ATOM 862 N N . ASP A 1 105 ? 34.434 48.765 60.354 1.00 45.17 105 ASP A N 1
ATOM 863 C CA . ASP A 1 105 ? 34.431 50.212 60.552 1.00 45.88 105 ASP A CA 1
ATOM 864 C C . ASP A 1 105 ? 33.035 50.814 60.555 1.00 49.28 105 ASP A C 1
ATOM 865 O O . ASP A 1 105 ? 32.891 51.979 60.944 1.00 54.76 105 ASP A O 1
ATOM 870 N N . ASN A 1 106 ? 32.008 50.068 60.141 1.00 46.67 106 ASN A N 1
ATOM 871 C CA . ASN A 1 106 ? 30.633 50.561 60.128 1.00 34.58 106 ASN A CA 1
ATOM 872 C C . ASN A 1 106 ? 29.806 49.925 61.227 1.00 38.22 106 ASN A C 1
ATOM 873 O O . ASN A 1 106 ? 28.575 50.050 61.233 1.00 47.24 106 ASN A O 1
ATOM 878 N N . GLY A 1 107 ? 30.463 49.276 62.185 1.00 44.32 107 GLY A N 1
ATOM 879 C CA . GLY A 1 107 ? 29.803 48.800 63.374 1.00 40.12 107 GLY A CA 1
ATOM 880 C C . GLY A 1 107 ? 29.173 47.442 63.254 1.00 46.27 107 GLY A C 1
ATOM 881 O O . GLY A 1 107 ? 28.435 47.044 64.161 1.00 45.08 107 GLY A O 1
ATOM 882 N N . ILE A 1 108 ? 29.404 46.722 62.153 1.00 42.10 108 ILE A N 1
ATOM 883 C CA . ILE A 1 108 ? 28.903 45.358 62.048 1.00 41.17 108 ILE A CA 1
ATOM 884 C C . ILE A 1 108 ? 29.829 44.433 62.820 1.00 39.55 108 ILE A C 1
ATOM 885 O O . ILE A 1 108 ? 31.056 44.520 62.705 1.00 35.96 108 ILE A O 1
ATOM 890 N N . SER A 1 109 ? 29.248 43.519 63.580 1.00 37.66 109 SER A N 1
ATOM 891 C CA . SER A 1 109 ? 30.054 42.638 64.405 1.00 41.62 109 SER A CA 1
ATOM 892 C C . SER A 1 109 ? 30.894 41.662 63.570 1.00 42.80 109 SER A C 1
ATOM 893 O O . SER A 1 109 ? 30.511 41.222 62.478 1.00 39.50 109 SER A O 1
ATOM 896 N N . SER A 1 110 ? 32.067 41.336 64.109 1.00 40.95 110 SER A N 1
ATOM 897 C CA . SER A 1 110 ? 32.959 40.377 63.478 1.00 39.75 110 SER A CA 1
ATOM 898 C C . SER A 1 110 ? 32.276 39.038 63.244 1.00 39.17 110 SER A C 1
ATOM 899 O O . SER A 1 110 ? 32.465 38.414 62.189 1.00 39.37 110 SER A O 1
ATOM 902 N N . ASP A 1 111 ? 31.510 38.563 64.224 1.00 36.29 111 ASP A N 1
ATOM 903 C CA . ASP A 1 111 ? 30.787 37.299 64.079 1.00 39.70 111 ASP A CA 1
ATOM 904 C C . ASP A 1 111 ? 29.807 37.345 62.903 1.00 38.75 111 ASP A C 1
ATOM 905 O O . ASP A 1 111 ? 29.682 36.381 62.138 1.00 41.99 111 ASP A O 1
ATOM 910 N N . THR A 1 112 ? 29.043 38.429 62.789 1.00 37.68 112 THR A N 1
ATOM 911 C CA . THR A 1 112 ? 28.100 38.549 61.679 1.00 36.17 112 THR A CA 1
ATOM 912 C C . THR A 1 112 ? 28.840 38.496 60.341 1.00 36.82 112 THR A C 1
ATOM 913 O O . THR A 1 112 ? 28.437 37.765 59.436 1.00 37.83 112 THR A O 1
ATOM 917 N N . ILE A 1 113 ? 29.963 39.202 60.235 1.00 35.81 113 ILE A N 1
ATOM 918 C CA . ILE A 1 113 ? 30.776 39.177 59.023 1.00 35.21 113 ILE A CA 1
ATOM 919 C C . ILE A 1 113 ? 31.222 37.746 58.705 1.00 41.55 113 ILE A C 1
ATOM 920 O O . ILE A 1 113 ? 31.140 37.301 57.556 1.00 35.19 113 ILE A O 1
ATOM 925 N N . ASP A 1 114 ? 31.708 37.003 59.710 1.00 35.20 114 ASP A N 1
ATOM 926 C CA . ASP A 1 114 ? 32.051 35.603 59.467 1.00 36.40 114 ASP A CA 1
ATOM 927 C C . ASP A 1 114 ? 30.858 34.871 58.829 1.00 36.42 114 ASP A C 1
ATOM 928 O O . ASP A 1 114 ? 31.006 34.151 57.835 1.00 34.98 114 ASP A O 1
ATOM 933 N N . GLN A 1 115 ? 29.656 35.062 59.383 1.00 36.27 115 GLN A N 1
ATOM 934 C CA . GLN A 1 115 ? 28.477 34.386 58.853 1.00 36.40 115 GLN A CA 1
ATOM 935 C C . GLN A 1 115 ? 28.143 34.849 57.443 1.00 35.38 115 GLN A C 1
ATOM 936 O O . GLN A 1 115 ? 27.642 34.058 56.651 1.00 34.57 115 GLN A O 1
ATOM 942 N N . TYR A 1 116 ? 28.376 36.128 57.134 1.00 34.80 116 TYR A N 1
ATOM 943 C CA . TYR A 1 116 ? 28.087 36.651 55.804 1.00 37.68 116 TYR A CA 1
ATOM 944 C C . TYR A 1 116 ? 28.908 35.915 54.762 1.00 34.00 116 TYR A C 1
ATOM 945 O O . TYR A 1 116 ? 28.367 35.397 53.780 1.00 37.08 116 TYR A O 1
ATOM 954 N N . PHE A 1 117 ? 30.219 35.806 54.987 1.00 35.63 117 PHE A N 1
ATOM 955 C CA . PHE A 1 117 ? 31.091 35.200 53.994 1.00 34.68 117 PHE A CA 1
ATOM 956 C C . PHE A 1 117 ? 30.817 33.713 53.821 1.00 38.66 117 PHE A C 1
ATOM 957 O O . PHE A 1 117 ? 30.860 33.198 52.692 1.00 37.72 117 PHE A O 1
ATOM 965 N N . ILE A 1 118 ? 30.508 33.014 54.912 1.00 38.63 118 ILE A N 1
ATOM 966 C CA . ILE A 1 118 ? 30.163 31.594 54.830 1.00 42.50 118 ILE A CA 1
ATOM 967 C C . ILE A 1 118 ? 28.918 31.409 53.985 1.00 40.59 118 ILE A C 1
ATOM 968 O O . ILE A 1 118 ? 28.822 30.467 53.186 1.00 35.77 118 ILE A O 1
ATOM 973 N N . ALA A 1 119 ? 27.936 32.291 54.159 1.00 39.95 119 ALA A N 1
ATOM 974 C CA . ALA A 1 119 ? 26.712 32.198 53.367 1.00 41.75 119 ALA A CA 1
ATOM 975 C C . ALA A 1 119 ? 26.982 32.476 51.892 1.00 36.66 119 ALA A C 1
ATOM 976 O O . ALA A 1 119 ? 26.532 31.730 51.019 1.00 37.25 119 ALA A O 1
ATOM 978 N N . ILE A 1 120 ? 27.729 33.537 51.596 1.00 40.08 120 ILE A N 1
ATOM 979 C CA . ILE A 1 120 ? 28.063 33.860 50.210 1.00 43.27 120 ILE A CA 1
ATOM 980 C C . ILE A 1 120 ? 28.850 32.722 49.572 1.00 43.37 120 ILE A C 1
ATOM 981 O O . ILE A 1 120 ? 28.577 32.307 48.438 1.00 38.31 120 ILE A O 1
ATOM 986 N N . ARG A 1 121 ? 29.864 32.219 50.281 1.00 43.69 121 ARG A N 1
ATOM 987 C CA . ARG A 1 121 ? 30.790 31.267 49.671 1.00 43.81 121 ARG A CA 1
ATOM 988 C C . ARG A 1 121 ? 30.087 29.966 49.321 1.00 44.14 121 ARG A C 1
ATOM 989 O O . ARG A 1 121 ? 30.421 29.329 48.318 1.00 55.69 121 ARG A O 1
ATOM 997 N N . ARG A 1 122 ? 29.108 29.563 50.128 1.00 41.66 122 ARG A N 1
ATOM 998 C CA . ARG A 1 122 ? 28.234 28.452 49.763 1.00 48.38 122 ARG A CA 1
ATOM 999 C C . ARG A 1 122 ? 27.708 28.590 48.340 1.00 45.97 122 ARG A C 1
ATOM 1000 O O . ARG A 1 122 ? 27.531 27.594 47.629 1.00 46.21 122 ARG A O 1
ATOM 1008 N N . ILE A 1 123 ? 27.422 29.818 47.915 1.00 43.69 123 ILE A N 1
ATOM 1009 C CA . ILE A 1 123 ? 26.651 30.044 46.705 1.00 45.02 123 ILE A CA 1
ATOM 1010 C C . ILE A 1 123 ? 27.536 30.293 45.488 1.00 45.97 123 ILE A C 1
ATOM 1011 O O . ILE A 1 123 ? 27.242 29.796 44.397 1.00 47.55 123 ILE A O 1
ATOM 1016 N N . ILE A 1 124 ? 28.617 31.057 45.623 1.00 43.92 124 ILE A N 1
ATOM 1017 C CA . ILE A 1 124 ? 29.393 31.441 44.446 1.00 44.08 124 ILE A CA 1
ATOM 1018 C C . ILE A 1 124 ? 30.650 30.604 44.216 1.00 48.20 124 ILE A C 1
ATOM 1019 O O . ILE A 1 124 ? 31.143 30.564 43.074 1.00 52.54 124 ILE A O 1
ATOM 1024 N N . ARG A 1 125 ? 31.175 29.943 45.239 1.00 46.88 125 ARG A N 1
ATOM 1025 C CA . ARG A 1 125 ? 32.304 29.016 45.118 1.00 47.11 125 ARG A CA 1
ATOM 1026 C C . ARG A 1 125 ? 33.439 29.570 44.260 1.00 46.14 125 ARG A C 1
ATOM 1027 O O . ARG A 1 125 ? 33.681 29.085 43.154 1.00 47.96 125 ARG A O 1
ATOM 1035 N N . PRO A 1 126 ? 34.178 30.557 44.747 1.00 44.83 126 PRO A N 1
ATOM 1036 C CA . PRO A 1 126 ? 35.269 31.114 43.957 1.00 48.32 126 PRO A CA 1
ATOM 1037 C C . PRO A 1 126 ? 36.392 30.111 43.767 1.00 53.26 126 PRO A C 1
ATOM 1038 O O . PRO A 1 126 ? 36.576 29.180 44.546 1.00 52.22 126 PRO A O 1
ATOM 1042 N N . SER A 1 127 ? 37.155 30.337 42.713 1.00 51.37 127 SER A N 1
ATOM 1043 C CA . SER A 1 127 ? 38.421 29.676 42.486 1.00 57.14 127 SER A CA 1
ATOM 1044 C C . SER A 1 127 ? 39.530 30.711 42.588 1.00 59.47 127 SER A C 1
ATOM 1045 O O . SER A 1 127 ? 39.277 31.920 42.641 1.00 58.73 127 SER A O 1
ATOM 1048 N N . ARG A 1 128 ? 40.770 30.222 42.584 1.00 56.14 128 ARG A N 1
ATOM 1049 C CA . ARG A 1 128 ? 41.918 31.105 42.762 1.00 60.52 128 ARG A CA 1
ATOM 1050 C C . ARG A 1 128 ? 41.995 32.153 41.661 1.00 59.64 128 ARG A C 1
ATOM 1051 O O . ARG A 1 128 ? 42.482 33.265 41.897 1.00 54.35 128 ARG A O 1
ATOM 1059 N N . SER A 1 129 ? 41.523 31.819 40.459 1.00 50.98 129 SER A N 1
ATOM 1060 C CA . SER A 1 129 ? 41.572 32.733 39.332 1.00 56.53 129 SER A CA 1
ATOM 1061 C C . SER A 1 129 ? 40.390 33.699 39.267 1.00 57.98 129 SER A C 1
ATOM 1062 O O . SER A 1 129 ? 40.492 34.735 38.595 1.00 53.70 129 SER A O 1
ATOM 1065 N N . ASP A 1 130 ? 39.277 33.396 39.930 1.00 57.32 130 ASP A N 1
ATOM 1066 C CA . ASP A 1 130 ? 38.088 34.230 39.788 1.00 47.82 130 ASP A CA 1
ATOM 1067 C C . ASP A 1 130 ? 38.376 35.639 40.282 1.00 45.36 130 ASP A C 1
ATOM 1068 O O . ASP A 1 130 ? 39.032 35.831 41.307 1.00 44.40 130 ASP A O 1
ATOM 1073 N N . ARG A 1 131 ? 37.871 36.624 39.549 1.00 39.60 131 ARG A N 1
ATOM 1074 C CA . ARG A 1 131 ? 38.049 38.034 39.845 1.00 38.14 131 ARG A CA 1
ATOM 1075 C C . ARG A 1 131 ? 36.731 38.672 40.257 1.00 39.43 131 ARG A C 1
ATOM 1076 O O 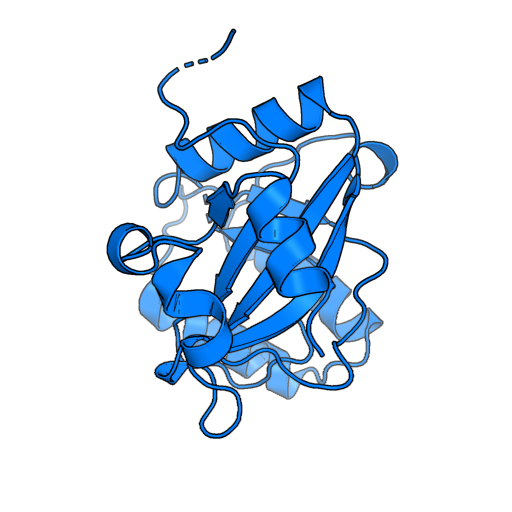. ARG A 1 131 ? 35.654 38.272 39.799 1.00 36.00 131 ARG A O 1
ATOM 1084 N N . PHE A 1 132 ? 36.850 39.742 41.027 1.00 38.14 132 PHE A N 1
ATOM 1085 C CA . PHE A 1 132 ? 35.743 40.379 41.728 1.00 41.80 132 PHE A CA 1
ATOM 1086 C C . PHE A 1 132 ? 35.792 41.881 41.501 1.00 36.44 132 PHE A C 1
ATOM 1087 O O . PHE A 1 132 ? 36.874 42.463 41.438 1.00 36.89 132 PHE A O 1
ATOM 1095 N N . PHE A 1 133 ? 34.623 42.500 41.358 1.00 34.56 133 PHE A N 1
ATOM 1096 C CA . PHE A 1 133 ? 34.506 43.948 41.309 1.00 35.11 133 PHE A CA 1
ATOM 1097 C C . PHE A 1 133 ? 34.021 44.478 42.654 1.00 39.13 133 PHE A C 1
ATOM 1098 O O . PHE A 1 133 ? 33.369 43.764 43.429 1.00 36.41 133 PHE A O 1
ATOM 1106 N N . LEU A 1 134 ? 34.344 45.757 42.912 1.00 38.32 134 LEU A N 1
ATOM 1107 C CA . LEU A 1 134 ? 33.957 46.445 44.133 1.00 39.25 134 LEU A CA 1
ATOM 1108 C C . LEU A 1 134 ? 33.715 47.913 43.843 1.00 38.51 134 LEU A C 1
ATOM 1109 O O . LEU A 1 134 ? 34.597 48.594 43.330 1.00 40.32 134 LEU A O 1
ATOM 1114 N N . PHE A 1 135 ? 32.549 48.397 44.221 1.00 36.26 135 PHE A N 1
ATOM 1115 C CA . PHE A 1 135 ? 32.243 49.816 44.224 1.00 37.86 135 PHE A CA 1
ATOM 1116 C C . PHE A 1 135 ? 31.964 50.249 45.655 1.00 39.75 135 PHE A C 1
ATOM 1117 O O . PHE A 1 135 ? 31.185 49.602 46.372 1.00 42.53 135 PHE A O 1
ATOM 1125 N N . ARG A 1 136 ? 32.570 51.355 46.067 1.00 44.10 136 ARG A N 1
ATOM 1126 C CA . ARG A 1 136 ? 32.255 51.951 47.363 1.00 43.41 136 ARG A CA 1
ATOM 1127 C C . ARG A 1 136 ? 31.100 52.933 47.185 1.00 43.06 136 ARG A C 1
ATOM 1128 O O . ARG A 1 136 ? 31.191 53.844 46.361 1.00 43.29 136 ARG A O 1
ATOM 1136 N N . LEU A 1 137 ? 30.021 52.730 47.946 1.00 31.37 137 LEU A N 1
ATOM 1137 C CA . LEU A 1 137 ? 28.855 53.596 47.994 1.00 36.30 137 LEU A CA 1
ATOM 1138 C C . LEU A 1 137 ? 28.997 54.645 49.099 1.00 40.07 137 LEU A C 1
ATOM 1139 O O . LEU A 1 137 ? 29.844 54.541 49.988 1.00 39.05 137 LEU A O 1
ATOM 1144 N N . ALA A 1 138 ? 28.064 55.597 49.097 1.00 42.87 138 ALA A N 1
ATOM 1145 C CA . ALA A 1 138 ? 28.019 56.672 50.079 1.00 41.96 138 ALA A CA 1
ATOM 1146 C C . ALA A 1 138 ? 26.577 57.076 50.281 1.00 40.32 138 ALA A C 1
ATOM 1147 O O . ALA A 1 138 ? 25.745 56.887 49.391 1.00 38.47 138 ALA A O 1
ATOM 1149 N N . GLU A 1 139 ? 26.290 57.620 51.469 1.00 38.77 139 GLU A N 1
ATOM 1150 C CA . GLU A 1 139 ? 25.033 58.302 51.787 1.00 37.33 139 GLU A CA 1
ATOM 1151 C C . GLU A 1 139 ? 23.846 57.369 51.829 1.00 35.56 139 GLU A C 1
ATOM 1152 O O . GLU A 1 139 ? 22.720 57.807 51.626 1.00 36.64 139 GLU A O 1
ATOM 1158 N N . TYR A 1 140 ? 24.051 56.080 52.090 1.00 41.11 140 TYR A N 1
ATOM 1159 C CA . TYR A 1 140 ? 22.909 55.187 52.252 1.00 39.54 140 TYR A CA 1
ATOM 1160 C C . TYR A 1 140 ? 21.904 55.794 53.219 1.00 44.53 140 TYR A C 1
ATOM 1161 O O . TYR A 1 140 ? 22.270 56.312 54.272 1.00 41.44 140 TYR A O 1
ATOM 1170 N N . ARG A 1 141 ? 20.625 55.733 52.863 1.00 41.22 141 ARG A N 1
ATOM 1171 C CA . ARG A 1 141 ? 19.592 56.139 53.791 1.00 42.87 141 ARG A CA 1
ATOM 1172 C C . ARG A 1 141 ? 18.434 55.173 53.645 1.00 41.41 141 ARG A C 1
ATOM 1173 O O . ARG A 1 141 ? 17.968 54.892 52.538 1.00 35.95 141 ARG A O 1
ATOM 1181 N N . LYS A 1 142 ? 17.991 54.662 54.770 1.00 35.09 142 LYS A N 1
ATOM 1182 C CA . LYS A 1 142 ? 16.912 53.702 54.839 1.00 42.76 142 LYS A CA 1
ATOM 1183 C C . LYS A 1 142 ? 15.589 54.414 54.661 1.00 47.88 142 LYS A C 1
ATOM 1184 O O . LYS A 1 142 ? 15.365 55.463 55.258 1.00 48.96 142 LYS A O 1
ATOM 1190 N N . TYR A 1 143 ? 14.701 53.832 53.852 1.00 39.32 143 TYR A N 1
ATOM 1191 C CA . TYR A 1 143 ? 13.366 54.401 53.714 1.00 42.14 143 TYR A CA 1
ATOM 1192 C C . TYR A 1 143 ? 12.623 54.259 55.040 1.00 47.50 143 TYR A C 1
ATOM 1193 O O . TYR A 1 143 ? 12.637 53.194 55.666 1.00 43.17 143 TYR A O 1
ATOM 1202 N N . GLU A 1 144 ? 11.910 55.313 55.435 1.00 44.75 144 GLU A N 1
ATOM 1203 C CA . GLU A 1 144 ? 11.153 55.234 56.677 1.00 55.02 144 GLU A CA 1
ATOM 1204 C C . GLU A 1 144 ? 9.901 54.391 56.521 1.00 48.66 144 GLU A C 1
ATOM 1205 O O . GLU A 1 144 ? 9.448 53.779 57.491 1.00 47.16 144 GLU A O 1
ATOM 1211 N N . ASN A 1 145 ? 9.333 54.326 55.331 1.00 47.28 145 ASN A N 1
ATOM 1212 C CA . ASN A 1 145 ? 8.365 53.274 55.029 1.00 50.10 145 ASN A CA 1
ATOM 1213 C C . ASN A 1 145 ? 8.972 52.370 53.963 1.00 50.44 145 ASN A C 1
ATOM 1214 O O . ASN A 1 145 ? 9.155 52.818 52.826 1.00 47.04 145 ASN A O 1
ATOM 1219 N N . PRO A 1 146 ? 9.295 51.117 54.261 1.00 45.27 146 PRO A N 1
ATOM 1220 C CA . PRO A 1 146 ? 9.772 50.214 53.205 1.00 45.23 146 PRO A CA 1
ATOM 1221 C C . PRO A 1 146 ? 8.773 50.154 52.055 1.00 43.00 146 PRO A C 1
ATOM 1222 O O . PRO A 1 146 ? 7.560 50.051 52.248 1.00 40.37 146 PRO A O 1
ATOM 1226 N N . VAL A 1 147 ? 9.288 50.247 50.845 1.00 41.03 147 VAL A N 1
ATOM 1227 C CA . VAL A 1 147 ? 8.446 50.173 49.662 1.00 38.42 147 VAL A CA 1
ATOM 1228 C C . VAL A 1 147 ? 8.267 48.705 49.287 1.00 39.24 147 VAL A C 1
ATOM 1229 O O . VAL A 1 147 ? 9.191 48.064 48.787 1.00 40.76 147 VAL A O 1
ATOM 1233 N N . LYS A 1 148 ? 7.070 48.176 49.513 1.00 37.10 148 LYS A N 1
ATOM 1234 C CA . LYS A 1 148 ? 6.782 46.796 49.164 1.00 42.66 148 LYS A CA 1
ATOM 1235 C C . LYS A 1 148 ? 6.688 46.681 47.645 1.00 40.83 148 LYS A C 1
ATOM 1236 O O . LYS A 1 148 ? 6.236 47.607 46.960 1.00 38.85 148 LYS A O 1
ATOM 1242 N N . TYR A 1 149 ? 7.160 45.548 47.125 1.00 43.03 149 TYR A N 1
ATOM 1243 C CA . TYR A 1 149 ? 7.092 45.273 45.694 1.00 42.39 149 TYR A CA 1
ATOM 1244 C C . TYR A 1 149 ? 5.683 45.459 45.148 1.00 43.46 149 TYR A C 1
ATOM 1245 O O . TYR A 1 149 ? 5.485 46.050 44.075 1.00 41.52 149 TYR A O 1
ATOM 1254 N N . ASP A 1 150 ? 4.682 44.961 45.878 1.00 49.31 150 ASP A N 1
ATOM 1255 C CA . ASP A 1 150 ? 3.300 45.072 45.420 1.00 46.55 150 ASP A CA 1
ATOM 1256 C C . ASP A 1 150 ? 2.882 46.520 45.163 1.00 49.25 150 ASP A C 1
ATOM 1257 O O . ASP A 1 150 ? 1.974 46.758 44.362 1.00 55.24 150 ASP A O 1
ATOM 1262 N N . GLN A 1 151 ? 3.541 47.498 45.786 1.00 44.58 151 GLN A N 1
ATOM 1263 C CA . GLN A 1 151 ? 3.200 48.889 45.527 1.00 46.00 151 GLN A CA 1
ATOM 1264 C C . GLN A 1 151 ? 3.653 49.364 44.156 1.00 47.66 151 GLN A C 1
ATOM 1265 O O . GLN A 1 151 ? 3.143 50.378 43.676 1.00 45.68 151 GLN A O 1
ATOM 1271 N N . VAL A 1 152 ? 4.620 48.697 43.527 1.00 47.54 152 VAL A N 1
ATOM 1272 C CA . VAL A 1 152 ? 5.170 49.203 42.277 1.00 41.61 152 VAL A CA 1
ATOM 1273 C C . VAL A 1 152 ? 5.261 48.096 41.234 1.00 50.73 152 VAL A C 1
ATOM 1274 O O . VAL A 1 152 ? 5.931 48.260 40.211 1.00 45.05 152 VAL A O 1
ATOM 1278 N N . ARG A 1 153 ? 4.543 46.993 41.457 1.00 48.43 153 ARG A N 1
ATOM 1279 C CA . ARG A 1 153 ? 4.704 45.803 40.629 1.00 48.55 153 ARG A CA 1
ATOM 1280 C C . ARG A 1 153 ? 4.308 46.052 39.179 1.00 52.64 153 ARG A C 1
ATOM 1281 O O . ARG A 1 153 ? 4.799 45.364 38.285 1.00 46.15 153 ARG A O 1
ATOM 1289 N N . ASP A 1 154 ? 3.425 47.013 38.928 1.00 55.03 154 ASP A N 1
ATOM 1290 C CA . ASP A 1 154 ? 2.974 47.306 37.580 1.00 56.12 154 ASP A CA 1
ATOM 1291 C C . ASP A 1 154 ? 3.805 48.396 36.931 1.00 57.51 154 ASP A C 1
ATOM 1292 O O . ASP A 1 154 ? 3.534 48.762 35.787 1.00 56.84 154 ASP A O 1
ATOM 1297 N N . ILE A 1 155 ? 4.852 48.851 37.608 1.00 50.98 155 ILE A N 1
ATOM 1298 C CA . ILE A 1 155 ? 5.708 49.931 37.144 1.00 45.91 155 ILE A CA 1
ATOM 1299 C C . ILE A 1 155 ? 7.075 49.407 36.732 1.00 55.12 155 ILE A C 1
ATOM 1300 O O . ILE A 1 155 ? 7.538 49.650 35.611 1.00 45.68 155 ILE A O 1
ATOM 1305 N N . ILE A 1 156 ? 7.741 48.694 37.636 1.00 44.81 156 ILE A N 1
ATOM 1306 C CA . ILE A 1 156 ? 9.003 48.024 37.330 1.00 53.12 156 ILE A CA 1
ATOM 1307 C C . ILE A 1 156 ? 8.702 46.591 36.900 1.00 53.35 156 ILE A C 1
ATOM 1308 O O . ILE A 1 156 ? 7.592 46.091 37.104 1.00 52.41 156 ILE A O 1
ATOM 1313 N N . SER A 1 157 ? 9.680 45.908 36.313 1.00 47.24 157 SER A N 1
ATOM 1314 C CA . SER A 1 157 ? 9.438 44.585 35.770 1.00 49.10 157 SER A CA 1
ATOM 1315 C C . SER A 1 157 ? 10.321 43.579 36.496 1.00 47.07 157 SER A C 1
ATOM 1316 O O . SER A 1 157 ? 11.414 43.228 36.038 1.00 53.66 157 SER A O 1
ATOM 1319 N N . HIS A 1 158 ? 9.806 43.079 37.608 1.00 45.49 158 HIS A N 1
ATOM 1320 C CA . HIS A 1 158 ? 10.541 42.132 38.438 1.00 48.26 158 HIS A CA 1
ATOM 1321 C C . HIS A 1 158 ? 10.882 40.850 37.678 1.00 39.78 158 HIS A C 1
ATOM 1322 O O . HIS A 1 158 ? 11.920 40.241 37.941 1.00 40.68 158 HIS A O 1
ATOM 1329 N N . ILE A 1 159 ? 10.055 40.445 36.708 1.00 45.22 159 ILE A N 1
ATOM 1330 C CA . ILE A 1 159 ? 10.297 39.167 36.040 1.00 40.71 159 ILE A CA 1
ATOM 1331 C C . ILE A 1 159 ? 11.631 39.181 35.289 1.00 40.14 159 ILE A C 1
ATOM 1332 O O . ILE A 1 159 ? 12.254 38.130 35.098 1.00 42.31 159 ILE A O 1
ATOM 1337 N N . THR A 1 160 ? 12.117 40.358 34.892 1.00 38.58 160 THR A N 1
ATOM 1338 C CA . THR A 1 160 ? 13.376 40.437 34.163 1.00 38.28 160 THR A CA 1
ATOM 1339 C C . THR A 1 160 ? 14.581 40.429 35.077 1.00 37.95 160 THR A C 1
ATOM 1340 O O . THR A 1 160 ? 15.706 40.349 34.575 1.00 39.69 160 THR A O 1
ATOM 1344 N N . TRP A 1 161 ? 14.363 40.453 36.400 1.00 37.89 161 TRP A N 1
ATOM 1345 C CA . TRP A 1 161 ? 15.410 40.512 37.403 1.00 39.82 161 TRP A CA 1
ATOM 1346 C C . TRP A 1 161 ? 15.926 39.140 37.802 1.00 42.19 161 TRP A C 1
ATOM 1347 O O . TRP A 1 161 ? 16.864 39.044 38.608 1.00 32.65 161 TRP A O 1
ATOM 1358 N N . THR A 1 162 ? 15.348 38.0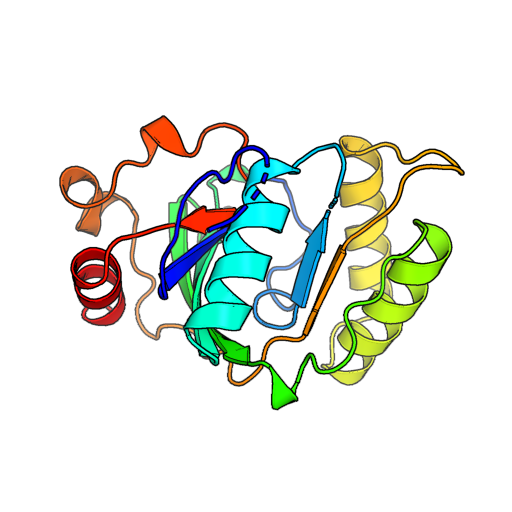82 37.251 1.00 39.76 162 THR A N 1
ATOM 1359 C CA . THR A 1 162 ? 15.697 36.735 37.682 1.00 43.04 162 THR A CA 1
ATOM 1360 C C . THR A 1 162 ? 17.183 36.486 37.484 1.00 43.45 162 THR A C 1
ATOM 1361 O O . THR A 1 162 ? 17.732 36.709 36.401 1.00 37.45 162 THR A O 1
ATOM 1365 N N . GLY A 1 163 ? 17.844 36.054 38.549 1.00 36.25 163 GLY A N 1
ATOM 1366 C CA . GLY A 1 163 ? 19.263 35.749 38.500 1.00 36.71 163 GLY A CA 1
ATOM 1367 C C . GLY A 1 163 ? 20.180 36.936 38.373 1.00 38.54 163 GLY A C 1
ATOM 1368 O O . GLY A 1 163 ? 21.348 36.763 38.002 1.00 41.52 163 GLY A O 1
ATOM 1369 N N . ARG A 1 164 ? 19.685 38.143 38.604 1.00 34.56 164 ARG A N 1
ATOM 1370 C CA . ARG A 1 164 ? 20.495 39.341 38.458 1.00 34.99 164 ARG A CA 1
ATOM 1371 C C . ARG A 1 164 ? 20.961 39.840 39.808 1.00 35.01 164 ARG A C 1
ATOM 1372 O O . ARG A 1 164 ? 20.311 39.619 40.819 1.00 27.17 164 ARG A O 1
ATOM 1380 N N . TYR A 1 165 ? 22.049 40.606 39.794 1.00 36.98 165 TYR A N 1
ATOM 1381 C CA . TYR A 1 165 ? 22.519 41.319 40.970 1.00 39.47 165 TYR A CA 1
ATOM 1382 C C . TYR A 1 165 ? 22.309 42.823 40.846 1.00 35.28 165 TYR A C 1
ATOM 1383 O O . TYR A 1 165 ? 21.821 43.455 41.779 1.00 31.78 165 TYR A O 1
ATOM 1392 N N . LEU A 1 166 ? 22.654 43.420 39.715 1.00 31.40 166 LEU A N 1
ATOM 1393 C CA . LEU A 1 166 ? 22.429 44.841 39.468 1.00 32.24 166 LEU A CA 1
ATOM 1394 C C . LEU A 1 166 ? 21.614 45.018 38.199 1.00 40.06 166 LEU A C 1
ATOM 1395 O O . LEU A 1 166 ? 21.980 44.474 37.153 1.00 32.29 166 LEU A O 1
ATOM 1400 N N . VAL A 1 167 ? 20.507 45.756 38.292 1.00 35.28 167 VAL A N 1
ATOM 1401 C CA . VAL A 1 167 ? 19.694 45.996 37.102 1.00 28.70 167 VAL A CA 1
ATOM 1402 C C . VAL A 1 167 ? 19.430 47.489 36.929 1.00 32.17 167 VAL A C 1
ATOM 1403 O O . VAL A 1 167 ? 19.259 48.217 37.922 1.00 30.43 167 VAL A O 1
ATOM 1407 N N . PRO A 1 168 ? 19.377 47.963 35.690 1.00 32.66 168 PRO A N 1
ATOM 1408 C CA . PRO A 1 168 ? 19.071 49.364 35.407 1.00 27.66 168 PRO A CA 1
ATOM 1409 C C . PRO A 1 168 ? 17.579 49.604 35.506 1.00 29.13 168 PRO A C 1
ATOM 1410 O O . PRO A 1 168 ? 16.783 48.730 35.171 1.00 28.03 168 PRO A O 1
ATOM 1414 N N . ILE A 1 169 ? 17.199 50.808 35.956 1.00 32.36 169 ILE A N 1
ATOM 1415 C CA . ILE A 1 169 ? 15.805 51.246 35.901 1.00 30.71 169 ILE A CA 1
ATOM 1416 C C . ILE A 1 169 ? 15.709 52.648 35.288 1.00 29.83 169 ILE A C 1
ATOM 1417 O O . ILE A 1 169 ? 16.676 53.415 35.219 1.00 28.69 169 ILE A O 1
ATOM 1422 N N . ARG A 1 170 ? 14.531 52.981 34.839 1.00 32.41 170 ARG A N 1
ATOM 1423 C CA . ARG A 1 170 ? 14.367 54.271 34.174 1.00 38.70 170 ARG A CA 1
ATOM 1424 C C . ARG A 1 170 ? 14.291 55.401 35.199 1.00 42.08 170 ARG A C 1
ATOM 1425 O O . ARG A 1 170 ? 14.018 55.153 36.380 1.00 33.68 170 ARG A O 1
ATOM 1433 N N . PRO A 1 171 ? 14.526 56.657 34.781 1.00 39.73 171 PRO A N 1
ATOM 1434 C CA . PRO A 1 171 ? 14.413 57.758 35.765 1.00 42.60 171 PRO A CA 1
ATOM 1435 C C . PRO A 1 171 ? 13.058 57.811 36.436 1.00 43.18 171 PRO A C 1
ATOM 1436 O O . PRO A 1 171 ? 12.974 58.044 37.644 1.00 41.68 171 PRO A O 1
ATOM 1440 N N . GLU A 1 172 ? 11.991 57.547 35.694 1.00 39.27 172 GLU A N 1
ATOM 1441 C CA . GLU A 1 172 ? 10.664 57.592 36.276 1.00 45.52 172 GLU A CA 1
ATOM 1442 C C . GLU A 1 172 ? 10.421 56.425 37.233 1.00 47.83 172 GLU A C 1
ATOM 1443 O O . GLU A 1 172 ? 9.573 56.530 38.129 1.00 43.03 172 GLU A O 1
ATOM 1449 N N . ASP A 1 173 ? 11.134 55.301 37.070 1.00 41.95 173 ASP A N 1
ATOM 1450 C CA . ASP A 1 173 ? 10.971 54.198 38.014 1.00 37.34 173 ASP A CA 1
ATOM 1451 C C . ASP A 1 173 ? 11.629 54.540 39.342 1.00 37.13 173 ASP A C 1
ATOM 1452 O O . ASP A 1 173 ? 11.090 54.223 40.403 1.00 37.82 173 ASP A O 1
ATOM 1457 N N . TYR A 1 174 ? 12.805 55.166 39.287 1.00 33.95 174 TYR A N 1
ATOM 1458 C CA . TYR A 1 174 ? 13.440 55.727 40.475 1.00 37.45 174 TYR A CA 1
ATOM 1459 C C . TYR A 1 174 ? 12.504 56.677 41.219 1.00 41.65 174 TYR A C 1
ATOM 1460 O O . TYR A 1 174 ? 12.281 56.533 42.421 1.00 36.98 174 TYR A O 1
ATOM 1469 N N . GLU A 1 175 ? 11.960 57.669 40.517 1.00 40.61 175 GLU A N 1
ATOM 1470 C CA . GLU A 1 175 ? 11.048 58.611 41.149 1.00 39.30 175 GLU A CA 1
ATOM 1471 C C . GLU A 1 175 ? 9.837 57.912 41.729 1.00 41.47 175 GLU A C 1
ATOM 1472 O O . GLU A 1 175 ? 9.326 58.321 42.782 1.00 42.23 175 GLU A O 1
ATOM 1478 N N . ALA A 1 176 ? 9.372 56.843 41.087 1.00 37.95 176 ALA A N 1
ATOM 1479 C CA . ALA A 1 176 ? 8.201 56.148 41.606 1.00 35.94 176 ALA A CA 1
ATOM 1480 C C . ALA A 1 176 ? 8.489 55.489 42.955 1.00 43.49 176 ALA A C 1
ATOM 1481 O O . ALA A 1 176 ? 7.643 55.508 43.861 1.00 44.10 176 ALA A O 1
ATOM 1483 N N . ILE A 1 177 ? 9.651 54.846 43.082 1.00 37.52 177 ILE A N 1
ATOM 1484 C CA . ILE A 1 177 ? 10.030 54.178 44.324 1.00 42.69 177 ILE A CA 1
ATOM 1485 C C . ILE A 1 177 ? 10.446 55.206 45.366 1.00 37.79 177 ILE A C 1
ATOM 1486 O O . ILE A 1 177 ? 10.008 55.171 46.522 1.00 41.46 177 ILE A O 1
ATOM 1491 N N . HIS A 1 178 ? 11.315 56.126 44.960 1.00 37.66 178 HIS A N 1
ATOM 1492 C CA . HIS A 1 178 ? 11.749 57.208 45.825 1.00 41.44 178 HIS A CA 1
ATOM 1493 C C . HIS A 1 178 ? 10.568 57.944 46.435 1.00 46.70 178 HIS A C 1
ATOM 1494 O O . HIS A 1 178 ? 10.602 58.310 47.610 1.00 43.26 178 HIS A O 1
ATOM 1501 N N . SER A 1 179 ? 9.514 58.167 45.651 1.00 42.32 179 SER A N 1
ATOM 1502 C CA . SER A 1 179 ? 8.377 58.957 46.106 1.00 47.98 179 SER A CA 1
ATOM 1503 C C . SER A 1 179 ? 7.491 58.174 47.058 1.00 47.77 179 SER A C 1
ATOM 1504 O O . SER A 1 179 ? 6.523 58.726 47.589 1.00 42.67 179 SER A O 1
ATOM 1507 N N . ARG A 1 180 ? 7.799 56.901 47.273 1.00 45.06 180 ARG A N 1
ATOM 1508 C CA . ARG A 1 180 ? 7.051 56.060 48.180 1.00 47.48 180 ARG A CA 1
ATOM 1509 C C . ARG A 1 180 ? 7.860 55.856 49.462 1.00 47.15 180 ARG A C 1
ATOM 1510 O O . ARG A 1 180 ? 9.054 56.163 49.558 1.00 51.77 180 ARG A O 1
ATOM 1518 N N . GLY A 1 181 ? 7.194 55.349 50.465 1.00 39.55 181 GLY A N 1
ATOM 1519 C CA . GLY A 1 181 ? 7.764 55.483 51.804 1.00 64.73 181 GLY A CA 1
ATOM 1520 C C . GLY A 1 181 ? 8.797 56.610 52.057 1.00 62.41 181 GLY A C 1
ATOM 1521 O O . GLY A 1 181 ? 9.867 56.408 52.667 1.00 53.87 181 GLY A O 1
#

Radius of gyration: 15.57 Å; Cα contacts (8 Å, |Δi|>4): 313; chains: 1; bounding box: 39×32×41 Å

Sequence (179 aa):
GPNKILGFSKYWVEINNWILPTLDHIGLTLWGIKKHASEYRGIRYSLEKFGELKIIHYIGSRASHDLGKTFIGESVLSKENNKIVKEYSWPEIKKVLRKIFLDNGISSDTIDQYFIAIRRIIRPSRSDRFFLFRLAEYRKYENPVKYDQVRDIISHITWTGRYLVPIRPEDYEAIHSRG

Solvent-accessible surface area: 9886 Å² total

InterPro domains:
  IPR003593 AAA+ ATPase domain [SM00382] (226-411)
  IPR011704 ATPase, dynein-related, AAA domain [PF07728] (229-403)
  IPR027417 P-loop containing nucleoside triphosphate hydrolase [G3DSA:3.40.50.300] (213-421)
  IPR027417 P-loop containing nucleoside triphosphate hydrolase [SSF52540] (133-255)
  IPR027417 P-loop containing nucleoside triphosphate hydrolase [SSF52540] (222-488)
  IPR052934 Methylated DNA Recognition and Restriction Enzymes [PTHR37291] (217-485)

Secondary structure (DSSP, 8-state):
-----S---SEEEEEE-S--S-STTTTTEEE--TTSHHHHHHHHHHHHHHSEEEEEEEE-GGG-SSSSSEEEEEEEEESGGGSS--EE-HHHHHHHHHHHHHHTT--HHHHHHHHHHHHHHH---TT--EEEEE-EEEEEEEEEEEGGGTTTTS-GGGGTT-SEEEE-HHHHHHHHT--

B-factor: mean 45.04, std 11.35, range [27.17, 98.97]